Protein AF-A0A7X7N3R3-F1 (afdb_monomer)

pLDDT: mean 78.98, std 12.16, range [52.31, 94.38]

Sequence (73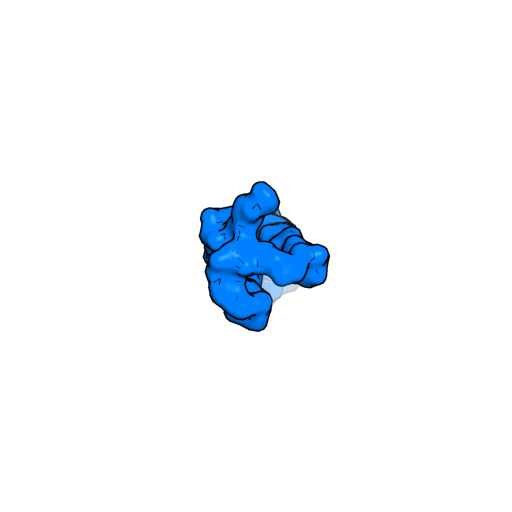 aa):
MDSLSQSIPHYLIQYLPFLIPLLILEVGLMAAALIHIFTHKTYKRGNRVIWVILSFVQIIGPVLYFTIGKGDE

Foldseek 3Di:
DPDVVVPDPPVVVVCVVVVVVLVVLQVVLLVVQVCCLVVDPDWPDDDSVVLNVQSVVTSRSSVCCVPPGPDDD

Secondary structure (DSSP, 8-state):
--SSSSSS-HHHHHHHHHHHHHHHHHHHHHHHHHHHHHH----SSS-HHHHHHHHTSTTHHHHHIIIIIS---

Solvent-accessible surface area (backbone atoms only — not comparable to full-atom values): 4351 Å² total; per-residue (Å²): 138,88,63,75,74,78,74,57,64,69,67,59,67,72,45,42,80,60,49,52,60,50,51,52,48,40,54,49,42,32,49,52,41,50,52,49,56,74,72,50,89,76,60,73,64,74,59,74,68,58,56,58,58,38,32,68,51,58,59,62,20,19,50,46,34,67,74,68,40,53,39,85,126

Structure (mmCIF, N/CA/C/O backbone):
data_AF-A0A7X7N3R3-F1
#
_entry.id   AF-A0A7X7N3R3-F1
#
loop_
_atom_site.group_PDB
_atom_site.id
_atom_site.type_symbol
_atom_site.label_atom_id
_atom_site.label_alt_id
_atom_site.label_comp_id
_atom_site.label_asym_id
_atom_site.label_entity_id
_atom_site.label_seq_id
_atom_site.pdbx_PDB_ins_code
_atom_site.Cartn_x
_atom_site.Cartn_y
_atom_site.Cartn_z
_atom_site.occupancy
_atom_site.B_iso_or_equiv
_atom_site.auth_seq_id
_atom_site.auth_comp_id
_atom_site.auth_asym_id
_atom_site.auth_atom_id
_atom_site.pdbx_PDB_model_num
ATOM 1 N N . MET A 1 1 ? 21.172 -20.414 -29.296 1.00 53.97 1 MET A N 1
ATOM 2 C CA . MET A 1 1 ? 20.720 -19.538 -28.193 1.00 53.97 1 MET A CA 1
ATOM 3 C C . MET A 1 1 ? 19.407 -18.846 -28.591 1.00 53.97 1 MET A C 1
ATOM 5 O O . MET A 1 1 ? 19.291 -17.630 -28.507 1.00 53.97 1 MET A O 1
ATOM 9 N N . ASP A 1 2 ? 18.408 -19.631 -29.026 1.00 72.19 2 ASP A N 1
ATOM 10 C CA . ASP A 1 2 ? 17.496 -19.212 -30.113 1.00 72.19 2 ASP A CA 1
ATOM 11 C C . ASP A 1 2 ? 16.000 -19.444 -29.807 1.00 72.19 2 ASP A C 1
ATOM 13 O O . ASP A 1 2 ? 15.205 -19.695 -30.701 1.00 72.19 2 ASP A O 1
ATOM 17 N N . SER A 1 3 ? 15.575 -19.374 -28.546 1.00 62.09 3 SER A N 1
ATOM 18 C CA . SER A 1 3 ? 14.141 -19.480 -28.194 1.00 62.09 3 SER A CA 1
ATOM 19 C C . SER A 1 3 ? 13.737 -18.659 -26.966 1.00 62.09 3 SER A C 1
ATOM 21 O O . SER A 1 3 ? 12.598 -18.214 -26.873 1.00 62.09 3 SER A O 1
ATOM 23 N N . LEU A 1 4 ? 14.680 -18.370 -26.059 1.00 64.19 4 LEU A N 1
ATOM 24 C CA . LEU A 1 4 ? 14.417 -17.626 -24.817 1.00 64.19 4 LEU A CA 1
ATOM 25 C C . LEU A 1 4 ? 14.446 -16.095 -24.979 1.00 64.19 4 LEU A C 1
ATOM 27 O O . LEU A 1 4 ? 13.915 -15.377 -24.138 1.00 64.19 4 LEU A O 1
ATOM 31 N N . SER A 1 5 ? 15.037 -15.575 -26.062 1.00 60.97 5 SER A N 1
ATOM 32 C CA . SER A 1 5 ? 15.050 -14.128 -26.345 1.00 60.97 5 SER A CA 1
ATOM 33 C C . SER A 1 5 ? 13.745 -13.629 -26.977 1.00 60.97 5 SER A C 1
ATOM 35 O O . SER A 1 5 ? 13.506 -12.424 -26.994 1.00 60.97 5 SER A O 1
ATOM 37 N N . GLN A 1 6 ? 12.911 -14.529 -27.508 1.00 63.75 6 GLN A N 1
ATOM 38 C CA . GLN A 1 6 ? 11.669 -14.179 -28.206 1.00 63.75 6 GLN A CA 1
ATOM 39 C C . GLN A 1 6 ? 10.446 -14.186 -27.274 1.00 63.75 6 GLN A C 1
ATOM 41 O O . GLN A 1 6 ? 9.397 -13.656 -27.626 1.00 63.75 6 GLN A O 1
ATOM 46 N N . SER A 1 7 ? 10.588 -14.746 -26.068 1.00 67.50 7 SER A N 1
ATOM 47 C CA . SER A 1 7 ? 9.512 -14.878 -25.081 1.00 67.50 7 SER A CA 1
ATOM 48 C C . SER A 1 7 ? 9.371 -13.681 -24.141 1.00 67.50 7 SER A C 1
ATOM 50 O O . SER A 1 7 ? 8.326 -13.542 -23.510 1.00 67.50 7 SER A O 1
ATOM 52 N N . ILE A 1 8 ? 10.393 -12.822 -24.027 1.00 71.19 8 ILE A N 1
ATOM 53 C CA . ILE A 1 8 ? 10.341 -11.625 -23.180 1.00 71.19 8 ILE A CA 1
ATOM 54 C C . ILE A 1 8 ? 10.149 -10.391 -24.060 1.00 71.19 8 ILE A C 1
ATOM 56 O O . ILE A 1 8 ? 11.066 -9.992 -24.783 1.00 71.19 8 ILE A O 1
ATOM 60 N N . PRO A 1 9 ? 8.973 -9.756 -24.003 1.00 75.88 9 PRO A N 1
ATOM 61 C CA . PRO A 1 9 ? 8.758 -8.545 -24.755 1.00 75.88 9 PRO A CA 1
ATOM 62 C C . PRO A 1 9 ? 9.649 -7.409 -24.239 1.00 75.88 9 PRO A C 1
ATOM 64 O O . PRO A 1 9 ? 9.602 -7.048 -23.061 1.00 75.88 9 PRO A O 1
ATOM 67 N N . HIS A 1 10 ? 10.422 -6.802 -25.143 1.00 73.94 10 HIS A N 1
ATOM 68 C CA . HIS A 1 10 ? 11.364 -5.715 -24.837 1.00 73.94 10 HIS A CA 1
ATOM 69 C C . HIS A 1 10 ? 10.718 -4.511 -24.127 1.00 73.94 10 HIS A C 1
ATOM 71 O O . HIS A 1 10 ? 11.392 -3.810 -23.374 1.00 73.94 10 HIS A O 1
ATOM 77 N N . TYR A 1 11 ? 9.408 -4.299 -24.300 1.00 75.12 11 TYR A N 1
ATOM 78 C CA . TYR A 1 11 ? 8.677 -3.227 -23.625 1.00 75.12 11 TYR A CA 1
ATOM 79 C C . TYR A 1 11 ? 8.687 -3.367 -22.095 1.00 75.12 11 TYR A C 1
ATOM 81 O O . TYR A 1 11 ? 8.763 -2.361 -21.398 1.00 75.12 11 TYR A O 1
ATOM 89 N N . LEU A 1 12 ? 8.689 -4.585 -21.540 1.00 77.81 12 LEU A N 1
ATOM 90 C CA . LEU A 1 12 ? 8.698 -4.781 -20.083 1.00 77.81 12 LEU A CA 1
ATOM 91 C C . LEU A 1 12 ? 9.988 -4.249 -19.444 1.00 77.81 12 LEU A C 1
ATOM 93 O O . LEU A 1 12 ? 9.949 -3.618 -18.390 1.00 77.81 12 LEU A O 1
ATOM 97 N N . ILE A 1 13 ? 11.124 -4.453 -20.114 1.00 83.56 13 ILE A N 1
ATOM 98 C CA . ILE A 1 13 ? 12.446 -4.018 -19.642 1.00 83.56 13 ILE A CA 1
ATOM 99 C C . ILE A 1 13 ? 12.559 -2.486 -19.681 1.00 83.56 13 ILE A C 1
ATOM 101 O O . ILE A 1 13 ? 13.196 -1.890 -18.816 1.00 83.56 13 ILE A O 1
ATOM 105 N N . GLN A 1 14 ? 11.890 -1.832 -20.634 1.00 86.00 14 GLN A N 1
ATOM 106 C CA . GLN A 1 14 ? 11.872 -0.373 -20.739 1.00 86.00 14 GLN A CA 1
ATOM 107 C C . GLN A 1 14 ? 11.080 0.293 -19.600 1.00 86.00 14 GLN A C 1
ATOM 109 O O . GLN A 1 14 ? 11.457 1.371 -19.143 1.00 86.00 14 GLN A O 1
ATOM 114 N N . TYR A 1 15 ? 10.018 -0.354 -19.108 1.00 86.50 15 TYR A N 1
ATOM 115 C CA . TYR A 1 15 ? 9.213 0.152 -17.988 1.00 86.50 15 TYR A CA 1
ATOM 116 C C . TYR A 1 15 ? 9.730 -0.281 -16.608 1.00 86.50 15 TYR A C 1
ATOM 118 O O . TYR A 1 15 ? 9.349 0.325 -15.608 1.00 86.50 15 TYR A O 1
ATOM 126 N N . LEU A 1 16 ? 10.615 -1.283 -16.526 1.00 86.56 16 LEU A N 1
ATOM 127 C CA . LEU A 1 16 ? 11.231 -1.764 -15.280 1.00 86.56 16 LEU A CA 1
ATOM 128 C C . LEU A 1 16 ? 11.753 -0.646 -14.351 1.00 86.56 16 LEU A C 1
ATOM 130 O O . LEU A 1 16 ? 11.373 -0.642 -13.179 1.00 86.56 16 LEU A O 1
ATOM 134 N N . PRO A 1 17 ? 12.562 0.331 -14.819 1.00 90.38 17 PRO A N 1
ATOM 135 C CA . PRO A 1 17 ? 13.069 1.399 -13.953 1.00 90.38 17 PRO A CA 1
ATOM 136 C C . PRO A 1 17 ? 11.975 2.331 -13.412 1.00 90.38 17 PRO A C 1
ATOM 138 O O . PRO A 1 17 ? 12.207 3.003 -12.414 1.00 90.38 17 PRO A O 1
ATOM 141 N N . PHE A 1 18 ? 10.790 2.362 -14.028 1.00 90.75 18 PHE A N 1
ATOM 142 C CA . PHE A 1 18 ? 9.615 3.082 -13.528 1.00 90.75 18 PHE A CA 1
ATOM 143 C C . PHE A 1 18 ? 8.746 2.213 -12.599 1.00 90.75 18 PHE A C 1
ATOM 145 O O . PHE A 1 18 ? 8.196 2.700 -11.614 1.00 90.75 18 PHE A O 1
ATOM 152 N N . LEU A 1 19 ? 8.660 0.908 -12.863 1.00 89.81 19 LEU A N 1
ATOM 153 C CA . LEU A 1 19 ? 7.947 -0.058 -12.020 1.00 89.81 19 LEU A CA 1
ATOM 154 C C . LEU A 1 19 ? 8.609 -0.245 -10.648 1.00 89.81 19 LEU A C 1
ATOM 156 O O . LEU A 1 19 ? 7.902 -0.378 -9.656 1.00 89.81 19 LEU A O 1
ATOM 160 N N . ILE A 1 20 ? 9.945 -0.217 -10.573 1.00 92.94 20 ILE A N 1
ATOM 161 C CA . ILE A 1 20 ? 10.696 -0.322 -9.308 1.00 92.94 20 ILE A CA 1
ATOM 162 C C . ILE A 1 20 ? 10.271 0.761 -8.293 1.00 92.94 20 ILE A C 1
ATOM 164 O O . ILE A 1 20 ? 9.849 0.395 -7.194 1.00 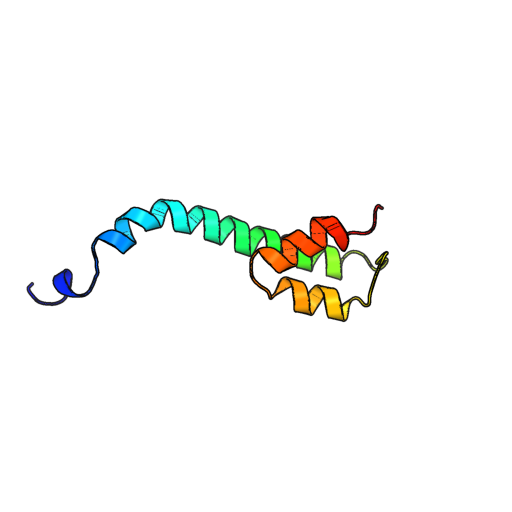92.94 20 ILE A O 1
ATOM 168 N N . PRO A 1 21 ? 10.334 2.074 -8.603 1.00 91.50 21 PRO A N 1
ATOM 169 C CA . PRO A 1 21 ? 9.914 3.106 -7.660 1.00 91.50 21 PRO A CA 1
ATOM 170 C C . PRO A 1 21 ? 8.414 3.046 -7.356 1.00 91.50 21 PRO A C 1
ATOM 172 O O . PRO A 1 21 ? 8.028 3.333 -6.227 1.00 91.50 21 PRO A O 1
ATOM 175 N N . LEU A 1 22 ? 7.576 2.619 -8.309 1.00 91.75 22 LEU A N 1
ATOM 176 C CA . LEU A 1 22 ? 6.146 2.416 -8.067 1.00 91.75 22 LEU A CA 1
ATOM 177 C C . LEU A 1 22 ? 5.892 1.297 -7.042 1.00 91.75 22 LEU A C 1
ATOM 179 O O . LEU A 1 22 ? 5.112 1.489 -6.113 1.00 91.75 22 LEU A O 1
ATOM 183 N N . LEU A 1 23 ? 6.599 0.170 -7.163 1.00 92.00 23 LEU A N 1
ATOM 184 C CA . LEU A 1 23 ? 6.544 -0.939 -6.206 1.00 92.00 23 LEU A CA 1
ATOM 185 C C . LEU A 1 23 ? 7.029 -0.519 -4.817 1.00 92.00 23 LEU A C 1
ATOM 187 O O . LEU A 1 23 ? 6.389 -0.843 -3.819 1.00 92.00 23 LEU A O 1
ATOM 191 N N . ILE A 1 24 ? 8.138 0.223 -4.740 1.00 94.38 24 ILE A N 1
ATOM 192 C CA . ILE A 1 24 ? 8.649 0.749 -3.466 1.00 94.38 24 ILE A CA 1
ATOM 193 C C . ILE A 1 24 ? 7.617 1.682 -2.828 1.00 94.38 24 ILE A C 1
ATOM 195 O O . ILE A 1 24 ? 7.390 1.600 -1.622 1.00 94.38 24 ILE A O 1
ATOM 199 N N . LEU A 1 25 ? 6.974 2.542 -3.622 1.00 92.94 25 LEU A N 1
ATOM 200 C CA . LEU A 1 25 ? 5.935 3.445 -3.141 1.00 92.94 25 LEU A CA 1
ATOM 201 C C . LEU A 1 25 ? 4.711 2.675 -2.628 1.00 92.94 25 LEU A C 1
ATOM 203 O O . LEU A 1 25 ? 4.223 2.984 -1.544 1.00 92.94 25 LEU A O 1
ATOM 207 N N . GLU A 1 26 ? 4.245 1.662 -3.361 1.00 90.12 26 GLU A N 1
ATOM 208 C CA . GLU A 1 26 ? 3.111 0.821 -2.962 1.00 90.12 26 GLU A CA 1
ATOM 209 C C . GLU A 1 26 ? 3.393 0.075 -1.652 1.00 90.12 26 GLU A C 1
ATOM 211 O O . GLU A 1 26 ? 2.637 0.203 -0.685 1.00 90.12 26 GL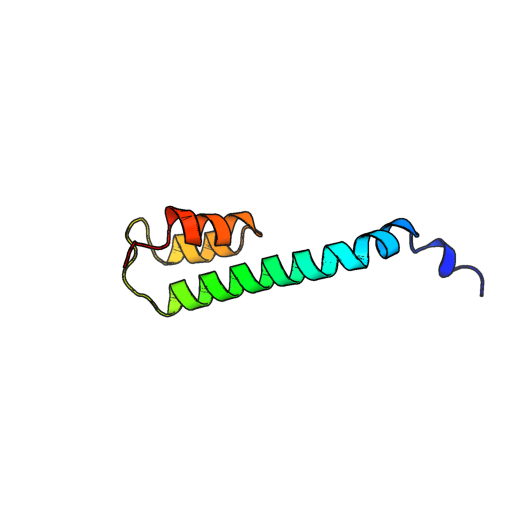U A O 1
ATOM 216 N N . VAL A 1 27 ? 4.516 -0.646 -1.584 1.00 92.25 27 VAL A N 1
ATOM 217 C CA . VAL A 1 27 ? 4.903 -1.412 -0.390 1.00 92.25 27 VAL A CA 1
ATOM 218 C C . VAL A 1 27 ? 5.196 -0.478 0.786 1.00 92.25 27 VAL A C 1
ATOM 220 O O . VAL A 1 27 ? 4.785 -0.765 1.910 1.00 92.25 27 VAL A O 1
ATOM 223 N N . GLY A 1 28 ? 5.855 0.656 0.540 1.00 94.06 28 GLY A N 1
ATOM 224 C CA . GLY A 1 28 ? 6.160 1.662 1.557 1.00 94.06 28 GLY A CA 1
ATOM 225 C C . GLY A 1 28 ? 4.903 2.292 2.154 1.00 94.06 28 GLY A C 1
ATOM 226 O O . GLY A 1 28 ? 4.776 2.360 3.376 1.00 94.06 28 GLY A O 1
ATOM 227 N N . LEU A 1 29 ? 3.943 2.691 1.314 1.00 91.06 29 LEU A N 1
ATOM 228 C CA . LEU A 1 29 ? 2.654 3.228 1.759 1.00 91.06 29 LEU A CA 1
ATOM 229 C C . LEU A 1 29 ? 1.849 2.190 2.539 1.00 91.06 29 LEU A C 1
ATOM 231 O O . LEU A 1 29 ? 1.316 2.510 3.602 1.00 91.06 29 LEU A O 1
ATOM 235 N N . MET A 1 30 ? 1.778 0.953 2.045 1.00 89.75 30 MET A N 1
ATOM 236 C CA . MET A 1 30 ? 1.074 -0.132 2.727 1.00 89.75 30 MET A CA 1
ATOM 237 C C . MET A 1 30 ? 1.698 -0.422 4.096 1.00 89.75 30 MET A C 1
ATOM 239 O O . MET A 1 30 ? 0.982 -0.472 5.097 1.00 89.75 30 MET A O 1
ATOM 243 N N . ALA A 1 31 ? 3.025 -0.553 4.169 1.00 91.69 31 ALA A N 1
ATOM 244 C CA . ALA A 1 31 ? 3.731 -0.775 5.426 1.00 91.69 31 ALA A CA 1
ATOM 245 C C . ALA A 1 31 ? 3.520 0.391 6.402 1.00 91.69 31 ALA A C 1
ATOM 247 O O . ALA A 1 31 ? 3.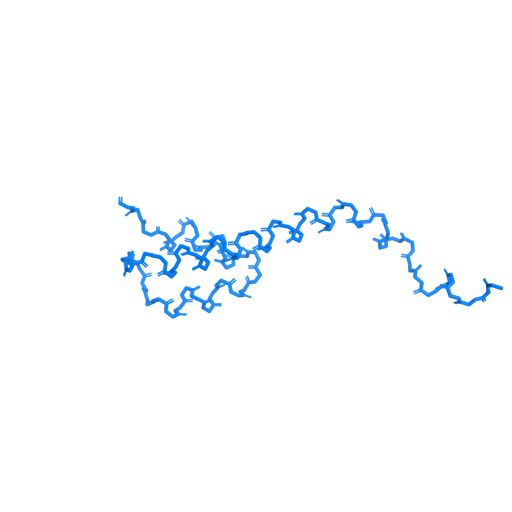187 0.158 7.562 1.00 91.69 31 ALA A O 1
ATOM 248 N N . ALA A 1 32 ? 3.640 1.637 5.938 1.00 89.50 32 ALA A N 1
ATOM 249 C CA . ALA A 1 32 ? 3.409 2.817 6.765 1.00 89.50 32 ALA A CA 1
ATOM 250 C C . ALA A 1 32 ? 1.964 2.874 7.293 1.00 89.50 32 ALA A C 1
ATOM 252 O O . ALA A 1 32 ? 1.757 3.146 8.478 1.00 89.50 32 ALA A O 1
ATOM 253 N N . ALA A 1 33 ? 0.970 2.571 6.451 1.00 86.06 33 ALA A N 1
ATOM 254 C CA . ALA A 1 33 ? -0.432 2.510 6.857 1.00 86.06 33 ALA A CA 1
ATOM 255 C C . ALA A 1 33 ? -0.651 1.420 7.915 1.00 86.06 33 ALA A C 1
ATOM 257 O O . ALA A 1 33 ? -1.205 1.703 8.974 1.00 86.06 33 ALA A O 1
ATOM 258 N N . LEU A 1 34 ? -0.145 0.202 7.692 1.00 86.12 34 LEU A N 1
ATOM 259 C CA . LEU A 1 34 ? -0.254 -0.901 8.651 1.00 86.12 34 LEU A CA 1
ATOM 260 C C . LEU A 1 34 ? 0.440 -0.581 9.981 1.00 86.12 34 LEU A C 1
ATOM 262 O O . LEU A 1 34 ? -0.169 -0.760 11.036 1.00 86.12 34 LEU A O 1
ATOM 266 N N . ILE A 1 35 ? 1.673 -0.063 9.955 1.00 88.00 35 ILE A N 1
ATOM 267 C CA . ILE A 1 35 ? 2.405 0.353 11.163 1.00 88.00 35 ILE A CA 1
ATOM 268 C C . ILE A 1 35 ? 1.589 1.391 11.934 1.00 88.00 35 ILE A C 1
ATOM 270 O O . ILE A 1 35 ? 1.414 1.255 13.146 1.00 88.00 35 ILE A O 1
ATOM 274 N N . HIS A 1 36 ? 1.037 2.394 11.251 1.00 82.38 36 HIS A N 1
ATOM 275 C CA . HIS A 1 36 ? 0.234 3.430 11.894 1.00 82.38 36 HIS A CA 1
ATOM 276 C C . HIS A 1 36 ? -1.081 2.873 12.462 1.00 82.38 36 H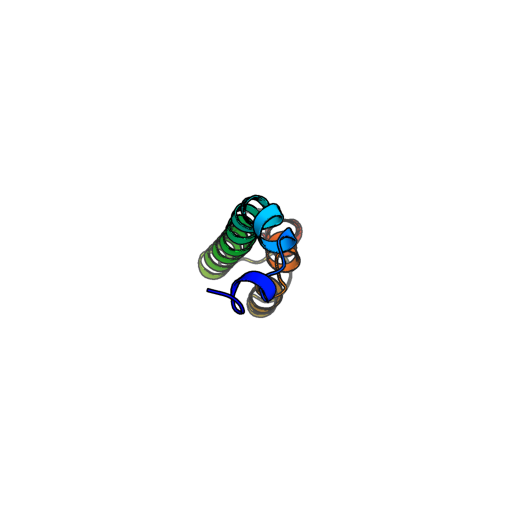IS A C 1
ATOM 278 O O . HIS A 1 36 ? -1.470 3.252 13.570 1.00 82.38 36 HIS A O 1
ATOM 284 N N . ILE A 1 37 ? -1.746 1.961 11.744 1.00 78.44 37 ILE A N 1
ATOM 285 C CA . ILE A 1 37 ? -2.959 1.268 12.197 1.00 78.44 37 ILE A CA 1
ATOM 286 C C . ILE A 1 37 ? -2.654 0.456 13.462 1.00 78.44 37 ILE A C 1
ATOM 288 O O . ILE A 1 37 ? -3.394 0.536 14.439 1.00 78.44 37 ILE A O 1
ATOM 292 N N . PHE A 1 38 ? -1.577 -0.325 13.497 1.00 77.88 38 PHE A N 1
ATOM 293 C CA . PHE A 1 38 ? -1.280 -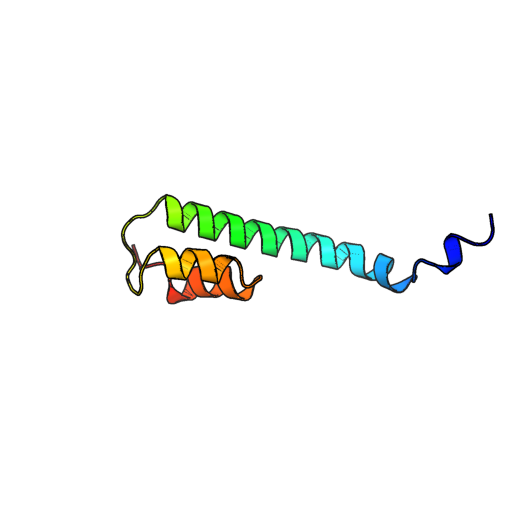1.142 14.675 1.00 77.88 38 PHE A CA 1
ATOM 294 C C . PHE A 1 38 ? -0.792 -0.307 15.867 1.00 77.88 38 PHE A C 1
ATOM 296 O O . PHE A 1 38 ? -1.168 -0.613 17.002 1.00 77.88 38 PHE A O 1
ATOM 303 N N . THR A 1 39 ? -0.043 0.769 15.612 1.00 75.69 39 THR A N 1
ATOM 304 C CA . THR A 1 39 ? 0.555 1.629 16.648 1.00 75.69 39 THR A CA 1
ATOM 305 C C . THR A 1 39 ? -0.460 2.559 17.322 1.00 75.69 39 THR A C 1
ATOM 307 O O . THR A 1 39 ? -0.398 2.736 18.536 1.00 75.69 39 THR A O 1
ATOM 310 N N . HIS A 1 40 ? -1.444 3.101 16.596 1.00 66.50 40 HIS A N 1
ATOM 311 C CA . HIS A 1 40 ? -2.430 4.031 17.164 1.00 66.50 40 HIS A CA 1
ATOM 312 C C . HIS A 1 40 ? -3.806 3.358 17.341 1.00 66.50 40 HIS A C 1
ATOM 314 O O . HIS A 1 40 ? -4.327 2.691 16.444 1.00 66.50 40 HIS A O 1
ATOM 320 N N . LYS A 1 41 ? -4.403 3.479 18.538 1.00 56.84 41 LYS A N 1
ATOM 321 C CA . LYS A 1 41 ? -5.714 2.880 18.887 1.00 56.84 41 LYS A CA 1
ATOM 322 C C . LYS A 1 41 ? -6.917 3.799 18.633 1.00 56.84 41 LYS A C 1
ATOM 324 O O . LYS A 1 41 ? -8.048 3.326 18.703 1.00 56.84 41 LYS A O 1
ATOM 329 N N . THR A 1 42 ? -6.700 5.077 18.344 1.00 52.88 42 THR A N 1
ATOM 330 C CA . THR A 1 42 ? -7.750 6.092 18.194 1.0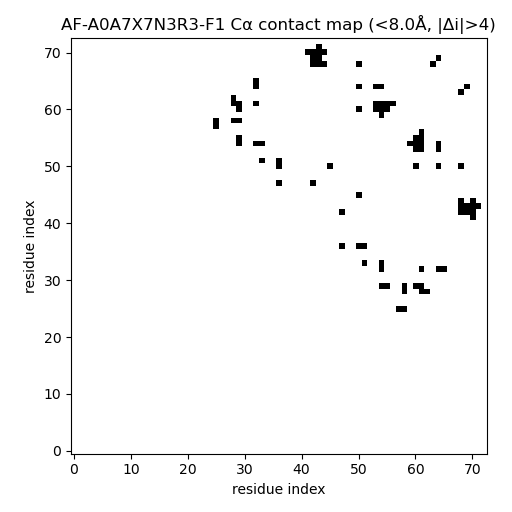0 52.88 42 THR A CA 1
ATOM 331 C C . THR A 1 42 ? -8.005 6.390 16.717 1.00 52.88 42 THR A C 1
ATOM 333 O O . THR A 1 42 ? -7.245 7.103 16.073 1.00 52.88 42 THR A O 1
ATOM 336 N N . TYR A 1 43 ? -9.084 5.831 16.164 1.00 56.75 43 TYR A N 1
ATOM 337 C CA . TYR A 1 43 ? -9.554 6.146 14.808 1.00 56.75 43 TYR A CA 1
ATOM 338 C C . TYR A 1 43 ? -10.705 7.153 14.880 1.00 56.75 43 TYR A C 1
ATOM 340 O O . TYR A 1 43 ? -11.634 6.961 15.663 1.00 56.75 43 TYR A O 1
ATOM 348 N N . LYS A 1 44 ? -10.679 8.200 14.041 1.00 55.41 44 LYS A N 1
ATOM 349 C CA . LYS A 1 44 ? -11.761 9.204 13.953 1.00 55.41 44 LYS A CA 1
ATOM 350 C C . LYS A 1 44 ? -13.029 8.686 13.253 1.00 55.41 44 LYS A C 1
ATOM 352 O O . LYS A 1 44 ? -14.118 9.177 13.539 1.00 55.41 44 LYS A O 1
ATOM 357 N N . ARG A 1 45 ? -12.920 7.721 12.327 1.00 52.66 45 ARG A N 1
ATOM 358 C CA . ARG A 1 45 ? -14.049 7.173 11.545 1.00 52.66 45 ARG A CA 1
ATOM 359 C C . ARG A 1 45 ? -13.834 5.694 11.207 1.00 52.66 45 ARG A C 1
ATOM 361 O O . ARG A 1 45 ? -12.864 5.350 10.539 1.00 52.66 45 ARG A O 1
ATOM 368 N N . GLY A 1 46 ? -14.773 4.837 11.609 1.00 58.34 46 GLY A N 1
ATOM 369 C CA . GLY A 1 46 ? -14.780 3.407 11.274 1.00 58.34 46 GLY A CA 1
ATOM 370 C C . GLY A 1 46 ? -13.941 2.517 12.204 1.00 58.34 46 GLY A C 1
ATOM 371 O O . GLY A 1 46 ? -13.129 2.987 12.995 1.00 58.34 46 GLY A O 1
ATOM 372 N N . ASN A 1 47 ? -14.177 1.204 12.129 1.00 69.19 47 ASN A N 1
ATOM 373 C CA . ASN A 1 47 ? -13.493 0.186 12.934 1.00 69.19 47 ASN A CA 1
ATOM 374 C C . ASN A 1 47 ? -12.077 -0.101 12.390 1.00 69.19 47 ASN A C 1
ATOM 376 O O . ASN A 1 47 ? -11.881 -0.107 11.174 1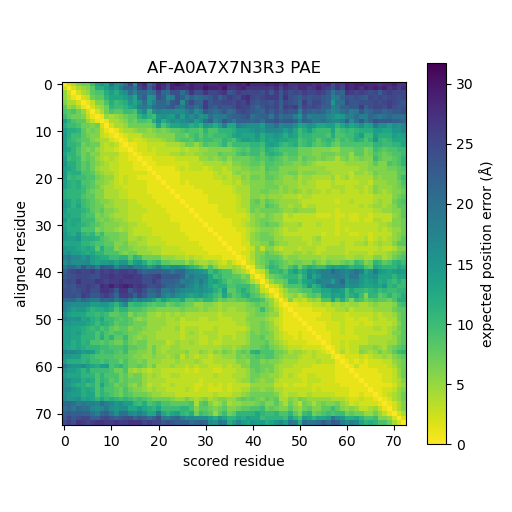.00 69.19 47 ASN A O 1
ATOM 380 N N . ARG A 1 48 ? -11.118 -0.442 13.266 1.00 74.44 48 ARG A N 1
ATOM 381 C CA . ARG A 1 48 ? -9.730 -0.829 12.915 1.00 74.44 48 ARG A CA 1
ATOM 382 C C . ARG A 1 48 ? -9.674 -1.848 11.772 1.00 74.44 48 ARG A C 1
ATOM 384 O O . ARG A 1 48 ? -8.846 -1.739 10.877 1.00 74.44 48 ARG A O 1
ATOM 391 N N . VAL A 1 49 ? -10.582 -2.823 11.803 1.00 80.88 49 VAL A N 1
ATOM 392 C CA . VAL A 1 49 ? -10.655 -3.920 10.827 1.00 80.88 49 VAL A CA 1
ATOM 393 C C . VAL A 1 49 ? -10.929 -3.414 9.405 1.00 80.88 49 VAL A C 1
ATOM 395 O O . VAL A 1 49 ? -10.354 -3.937 8.457 1.00 80.88 49 VAL A O 1
ATOM 398 N N . ILE A 1 50 ? -11.748 -2.368 9.248 1.00 83.88 50 ILE A N 1
ATOM 399 C CA . ILE A 1 50 ? -12.079 -1.799 7.931 1.00 83.88 50 ILE A CA 1
ATOM 400 C C . ILE A 1 50 ? -10.831 -1.190 7.294 1.00 83.88 50 ILE A C 1
ATOM 402 O O . ILE A 1 50 ? -10.562 -1.431 6.121 1.00 83.88 50 ILE A O 1
ATOM 406 N N . TRP A 1 51 ? -10.041 -0.449 8.072 1.00 84.19 51 TRP A N 1
ATOM 407 C CA . TRP A 1 51 ? -8.816 0.174 7.574 1.00 84.19 51 TRP A CA 1
ATOM 408 C C . TRP A 1 51 ? -7.750 -0.849 7.203 1.00 84.19 51 TRP A C 1
ATOM 410 O O . TRP A 1 51 ? -7.115 -0.690 6.168 1.00 84.19 51 TRP A O 1
ATOM 420 N N . VAL A 1 52 ? -7.619 -1.932 7.977 1.00 82.75 52 VAL A N 1
ATOM 421 C CA . VAL A 1 52 ? -6.727 -3.048 7.625 1.00 82.75 52 VAL A CA 1
ATOM 422 C C . VAL A 1 52 ? -7.115 -3.634 6.271 1.00 82.75 52 VAL A C 1
ATOM 424 O O . VAL A 1 52 ? -6.257 -3.739 5.405 1.00 82.75 52 VAL A O 1
ATOM 427 N N . ILE A 1 53 ? -8.395 -3.965 6.064 1.00 85.81 53 ILE A N 1
ATOM 428 C CA . ILE A 1 53 ? -8.879 -4.534 4.794 1.00 85.81 53 ILE A CA 1
ATOM 429 C C . ILE A 1 53 ? -8.649 -3.553 3.640 1.00 85.81 53 ILE A C 1
ATOM 431 O O . ILE A 1 53 ? -8.153 -3.949 2.587 1.00 85.81 53 ILE A O 1
ATOM 435 N N . LEU A 1 54 ? -8.966 -2.272 3.842 1.00 85.19 54 LEU A N 1
ATOM 436 C CA . LEU A 1 54 ? -8.781 -1.250 2.817 1.00 85.19 54 LEU A CA 1
ATOM 437 C C . LEU A 1 54 ? -7.312 -1.055 2.454 1.00 85.19 54 LEU A C 1
ATOM 439 O O . LEU A 1 54 ? -7.034 -0.892 1.276 1.00 85.19 54 LEU A O 1
ATOM 443 N N . SER A 1 55 ? -6.367 -1.135 3.396 1.00 85.19 55 SER A N 1
ATOM 444 C CA . SER A 1 55 ? -4.931 -1.023 3.097 1.00 85.19 55 SER A CA 1
ATOM 445 C C . SER A 1 55 ? -4.394 -2.112 2.157 1.00 85.19 55 SER A C 1
ATOM 447 O O . SER A 1 55 ? -3.328 -1.911 1.586 1.00 85.19 55 SER A O 1
ATOM 449 N N . PHE A 1 56 ? -5.121 -3.216 1.944 1.00 85.06 56 PHE A N 1
ATOM 450 C CA . PHE A 1 56 ? -4.777 -4.236 0.942 1.00 85.06 56 PHE A CA 1
ATOM 451 C C . PHE A 1 56 ? -5.340 -3.944 -0.460 1.00 85.06 56 PHE A C 1
ATOM 453 O O . PHE A 1 56 ? -5.032 -4.663 -1.410 1.00 85.06 56 PHE A O 1
ATOM 460 N N . VAL A 1 57 ? -6.143 -2.888 -0.628 1.00 87.75 57 VAL A N 1
ATOM 461 C CA . VAL A 1 57 ? -6.704 -2.466 -1.922 1.00 87.75 57 VAL A CA 1
ATOM 462 C C . VAL A 1 57 ? -5.697 -1.568 -2.655 1.00 87.75 57 VAL A C 1
ATOM 464 O O . VAL A 1 57 ? -5.944 -0.378 -2.877 1.00 87.75 57 VAL A O 1
ATOM 467 N N . GLN A 1 58 ? -4.544 -2.150 -3.019 1.00 85.19 58 GLN A N 1
ATOM 468 C CA . GLN A 1 58 ? -3.468 -1.494 -3.784 1.00 85.19 58 GLN A CA 1
ATOM 469 C C . GLN A 1 58 ? -3.052 -0.137 -3.185 1.00 85.19 58 GLN A C 1
ATOM 471 O O . GLN A 1 58 ? -3.236 0.095 -1.998 1.00 85.19 58 GLN A O 1
ATOM 476 N N . ILE A 1 59 ? -2.498 0.781 -3.983 1.00 85.50 59 ILE A N 1
ATOM 477 C CA . ILE A 1 59 ? -2.089 2.126 -3.543 1.00 85.50 59 ILE A CA 1
ATOM 478 C C . ILE A 1 59 ? -3.280 2.954 -3.023 1.00 85.50 59 ILE A C 1
ATOM 480 O O . ILE A 1 59 ? -3.116 3.767 -2.113 1.00 85.50 59 ILE A O 1
ATOM 484 N N . ILE A 1 60 ? -4.490 2.743 -3.556 1.00 87.56 60 ILE A N 1
ATOM 485 C CA . ILE A 1 60 ? -5.684 3.525 -3.193 1.00 87.56 60 ILE A CA 1
ATOM 486 C C . ILE A 1 60 ? -6.007 3.367 -1.704 1.00 87.56 60 ILE A C 1
ATOM 488 O O . ILE A 1 60 ? -6.311 4.352 -1.037 1.00 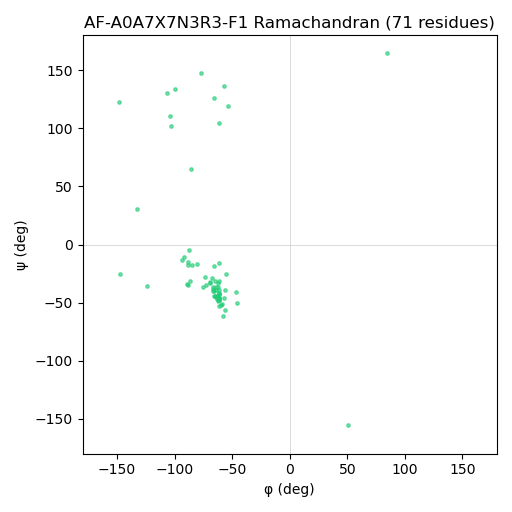87.56 60 ILE A O 1
ATOM 492 N N . GLY A 1 61 ? -5.904 2.150 -1.174 1.00 87.31 61 GLY A N 1
ATOM 493 C CA . GLY A 1 61 ? -6.190 1.827 0.219 1.00 87.31 61 GLY A CA 1
ATOM 494 C C . GLY A 1 61 ? -5.368 2.608 1.249 1.00 87.31 61 GLY A C 1
ATOM 495 O O . GLY A 1 61 ? -5.937 3.356 2.049 1.00 87.31 61 GLY A O 1
ATOM 496 N N . PRO A 1 62 ? -4.031 2.464 1.244 1.00 87.69 62 PRO A N 1
ATOM 497 C CA . PRO A 1 62 ? -3.120 3.236 2.077 1.00 87.69 62 PRO A CA 1
ATOM 498 C C . PRO A 1 62 ? -3.267 4.747 1.882 1.00 87.69 62 PRO A C 1
ATOM 500 O O . PRO A 1 62 ? -3.249 5.487 2.863 1.00 87.69 62 PRO A O 1
ATOM 503 N N . VAL A 1 63 ? -3.472 5.224 0.649 1.00 88.44 63 VAL A N 1
ATOM 504 C CA . VAL A 1 63 ? -3.695 6.657 0.388 1.00 88.44 63 VAL A CA 1
ATOM 505 C C . VAL A 1 63 ? -4.995 7.142 1.034 1.00 88.44 63 VAL A C 1
ATOM 507 O O . VAL A 1 63 ? -4.991 8.185 1.691 1.00 88.44 63 VAL A O 1
ATOM 510 N N . LEU A 1 64 ? -6.096 6.388 0.927 1.00 86.50 64 LEU A N 1
ATOM 511 C CA . LEU A 1 64 ? -7.353 6.705 1.618 1.00 86.50 64 LEU A CA 1
ATOM 512 C C . LEU A 1 64 ? -7.181 6.696 3.138 1.00 86.50 64 LEU A C 1
ATOM 514 O O . LEU A 1 64 ? -7.743 7.545 3.830 1.00 86.50 64 LEU A O 1
ATOM 518 N N . TYR A 1 65 ? -6.399 5.752 3.662 1.00 84.38 65 TYR A N 1
ATOM 519 C CA . TYR A 1 65 ? -6.064 5.732 5.077 1.00 84.38 65 TYR A CA 1
ATOM 520 C C . TYR A 1 65 ? -5.344 7.020 5.482 1.00 84.38 65 TYR A C 1
ATOM 522 O O . TYR A 1 65 ? -5.812 7.693 6.385 1.00 84.38 65 TYR A O 1
ATOM 530 N N . PHE A 1 66 ? -4.278 7.434 4.798 1.00 83.75 66 PHE A N 1
ATOM 531 C CA . PHE A 1 66 ? -3.552 8.650 5.183 1.00 83.75 66 PHE A CA 1
ATOM 532 C C . PHE A 1 66 ? -4.340 9.949 4.976 1.00 83.75 66 PHE A C 1
ATOM 534 O O . PHE A 1 66 ? -4.109 10.908 5.707 1.00 83.75 66 PHE A O 1
ATOM 541 N N . THR A 1 67 ? -5.258 9.990 4.009 1.00 83.38 67 THR A N 1
ATOM 542 C CA . THR A 1 67 ? -6.038 11.199 3.685 1.00 83.38 67 THR A CA 1
ATOM 543 C C . THR A 1 67 ? -7.329 11.337 4.492 1.00 83.38 67 THR A C 1
ATOM 545 O O . THR A 1 67 ? -7.726 12.456 4.800 1.00 83.38 67 THR A O 1
ATOM 548 N N . ILE A 1 68 ? -8.001 10.226 4.818 1.00 81.94 68 ILE A N 1
ATOM 549 C CA . ILE A 1 68 ? -9.335 10.222 5.450 1.00 81.94 68 ILE A CA 1
ATOM 550 C C . ILE A 1 68 ? -9.344 9.424 6.763 1.00 81.94 68 ILE A C 1
ATOM 552 O O . ILE A 1 68 ? -10.078 9.765 7.691 1.00 81.94 68 ILE A O 1
ATOM 556 N N . GLY A 1 69 ? -8.585 8.327 6.832 1.00 72.75 69 GLY A N 1
ATOM 557 C CA . GLY A 1 69 ? -8.619 7.378 7.952 1.00 72.75 69 GLY A CA 1
ATOM 558 C C . GLY A 1 69 ? -7.707 7.710 9.127 1.00 72.75 69 GLY A C 1
ATOM 559 O O . GLY A 1 69 ? -8.057 7.407 10.272 1.00 72.75 69 GLY A O 1
ATOM 560 N N . LYS A 1 70 ? -6.567 8.353 8.858 1.00 71.62 70 LYS A N 1
ATOM 561 C CA . LYS A 1 70 ? -5.671 8.948 9.842 1.00 71.62 70 LYS A CA 1
ATOM 562 C C . LYS A 1 70 ? -6.493 10.013 10.546 1.00 71.62 70 LYS A C 1
ATOM 564 O O . LYS A 1 70 ? -6.798 11.056 9.980 1.00 71.62 70 LYS A O 1
ATOM 569 N N . GLY A 1 71 ? -6.915 9.707 11.768 1.00 63.12 71 GLY A N 1
ATOM 570 C CA . GLY A 1 71 ? -7.458 10.740 12.629 1.00 63.12 71 GLY A CA 1
ATOM 571 C C . GLY A 1 71 ? -6.407 11.830 12.782 1.00 63.12 71 GLY A C 1
ATOM 572 O O . GLY A 1 71 ? -5.233 11.496 12.947 1.00 63.12 71 GLY A O 1
ATOM 573 N N . ASP A 1 72 ? -6.810 13.102 12.693 1.00 59.81 72 ASP A N 1
ATOM 574 C CA . ASP A 1 72 ? -5.943 14.174 13.185 1.00 59.81 72 ASP A CA 1
ATOM 575 C C . ASP A 1 72 ? -5.614 13.806 14.629 1.00 59.81 72 ASP A C 1
ATOM 577 O O . ASP A 1 72 ? -6.530 13.577 15.426 1.00 59.81 72 ASP A O 1
ATOM 581 N N . GLU A 1 73 ? -4.330 13.623 14.895 1.00 52.31 73 GLU A N 1
ATOM 582 C CA . GLU A 1 73 ? -3.805 13.522 16.251 1.00 52.31 73 GLU A CA 1
ATOM 583 C C . GLU A 1 73 ? -4.318 14.699 17.090 1.00 52.31 73 GLU A C 1
ATOM 585 O O . GLU A 1 73 ? -4.370 15.833 16.554 1.00 52.31 73 GLU A O 1
#

Radius of gyration: 18.04 Å; Cα contacts (8 Å, |Δi|>4): 46; chains: 1; bounding box: 36×34×49 Å

Mean predicted aligned error: 8.86 Å